Protein AF-A0A2D5KDG6-F1 (afdb_monomer_lite)

Foldseek 3Di:
DLLVVLVVLVVVVVVPDDDDDPPVVVVVVPDDPVNLVVCLPPLVLLVQLQVVLQVLCVVLVQHADDPSDSVCSLVRQLVRQLVVLVCCSVPPSNSNVVSCVSLVQPVVVLCCLSPPDDPDHSSSVVSVSSSVSSSVVSVVVVVVVVVVD

Secondary structure (DSSP, 8-state):
-HHHHHHHHHHHHGGG------SSTTGGGSS-THHHHTTTT-HHHHHHHHHHHHHHHHTTT------S-TTTHHHHHHHHHHHHHHHHHHH-HHHHHHHHHHHT--HHHHHHHHHS--SS-HHHHHHHHHHHHHHHHHHHHHHHHHHT-

Sequence (149 aa):
MFGLYLRYNYTKQQTHFKVSTFISFVVMNVLQKSEIEKYYQKVEIVQETAQQIIKDFALFDEKITFSGNAETAYQELFDQIYPIIKRLLNLDSSRFFAMLYAIDVDERKVKSLLFGEHEFSTEEEICKLIIERELIKVVYRKQWSQSGK

Radius of gyration: 16.18 Å; chains: 1; bounding box: 37×35×40 Å

pLDDT: mean 78.86, std 20.34, range [28.27, 98.31]

Structure (mmCIF, N/CA/C/O backbone):
data_AF-A0A2D5KDG6-F1
#
_entry.id   AF-A0A2D5KDG6-F1
#
loop_
_atom_site.group_PDB
_atom_site.id
_atom_site.type_symbol
_atom_site.label_atom_id
_atom_site.label_alt_id
_atom_site.label_comp_id
_atom_site.label_asym_id
_atom_site.label_entity_id
_atom_site.label_seq_id
_atom_site.pdbx_PDB_ins_code
_atom_site.Cartn_x
_atom_site.Cartn_y
_atom_site.Cartn_z
_atom_site.occupancy
_atom_site.B_iso_or_equiv
_atom_site.auth_seq_id
_atom_site.auth_comp_id
_atom_site.auth_asym_id
_atom_site.auth_atom_id
_atom_site.pdbx_PDB_model_num
ATOM 1 N N . MET A 1 1 ? 18.743 -2.184 -18.880 1.00 44.06 1 MET A N 1
ATOM 2 C CA . MET A 1 1 ? 17.631 -1.843 -19.803 1.00 44.06 1 MET A CA 1
ATOM 3 C C . MET A 1 1 ? 16.326 -1.558 -19.060 1.00 44.06 1 MET A C 1
ATOM 5 O O . MET A 1 1 ? 15.754 -0.504 -19.291 1.00 44.06 1 MET A O 1
ATOM 9 N N . PHE A 1 2 ? 15.897 -2.406 -18.117 1.00 50.09 2 PHE A N 1
ATOM 10 C CA . PHE A 1 2 ? 14.639 -2.226 -17.369 1.00 50.09 2 PHE A CA 1
ATOM 11 C C . PHE A 1 2 ? 14.588 -0.957 -16.487 1.00 50.09 2 PHE A C 1
ATOM 13 O O . PHE A 1 2 ? 13.649 -0.171 -16.573 1.00 50.09 2 PHE A O 1
ATOM 20 N N . GLY A 1 3 ? 15.655 -0.672 -15.729 1.00 56.09 3 GLY A N 1
ATOM 21 C CA . GLY A 1 3 ? 15.724 0.528 -14.877 1.00 56.09 3 GLY A CA 1
ATOM 22 C C . GLY A 1 3 ? 15.694 1.864 -15.638 1.00 56.09 3 GLY A C 1
ATOM 23 O O . GLY A 1 3 ? 15.156 2.848 -15.136 1.00 56.09 3 GLY A O 1
ATOM 24 N N . LEU A 1 4 ? 16.205 1.908 -16.876 1.00 57.16 4 LEU A N 1
ATOM 25 C CA . LEU A 1 4 ? 16.137 3.106 -17.728 1.00 57.16 4 LEU A CA 1
ATOM 26 C C . LEU A 1 4 ? 14.713 3.353 -18.245 1.00 57.16 4 LEU A C 1
ATOM 28 O O . LEU A 1 4 ? 14.286 4.501 -18.314 1.00 57.16 4 LEU A O 1
ATOM 32 N N . TYR A 1 5 ? 13.970 2.286 -18.550 1.00 60.06 5 TYR A N 1
ATOM 33 C CA . TYR A 1 5 ? 12.571 2.367 -18.972 1.00 60.06 5 TYR A CA 1
ATOM 34 C C . TYR A 1 5 ? 11.658 2.845 -17.834 1.00 60.06 5 TYR A C 1
ATOM 36 O O . TYR A 1 5 ? 10.841 3.744 -18.039 1.00 60.06 5 TYR A O 1
ATOM 44 N N . LEU A 1 6 ? 11.847 2.324 -16.616 1.00 60.41 6 LEU A N 1
ATOM 45 C CA . LEU A 1 6 ? 11.129 2.805 -15.430 1.00 60.41 6 LEU A CA 1
ATOM 46 C C . LEU A 1 6 ? 11.438 4.281 -15.150 1.00 60.41 6 LEU A C 1
ATOM 48 O O . LEU A 1 6 ? 10.522 5.075 -14.939 1.00 60.41 6 LEU A O 1
ATOM 52 N N . ARG A 1 7 ? 12.716 4.676 -15.233 1.00 59.88 7 ARG A N 1
ATOM 53 C CA . ARG A 1 7 ? 13.137 6.072 -15.048 1.00 59.88 7 ARG A CA 1
ATOM 54 C C . ARG A 1 7 ? 12.543 7.003 -16.108 1.00 59.88 7 ARG A C 1
ATOM 56 O O . ARG A 1 7 ? 12.088 8.085 -15.756 1.00 59.88 7 ARG A O 1
ATOM 63 N N . TYR A 1 8 ? 12.505 6.582 -17.373 1.00 62.47 8 TYR A N 1
ATOM 64 C CA . TYR A 1 8 ? 11.932 7.359 -18.476 1.00 62.47 8 TYR A CA 1
ATOM 65 C C . TYR A 1 8 ? 10.422 7.589 -18.302 1.00 62.47 8 TYR A C 1
ATOM 67 O O . TYR A 1 8 ? 9.956 8.730 -18.373 1.00 62.47 8 TYR A O 1
ATOM 75 N N . ASN A 1 9 ? 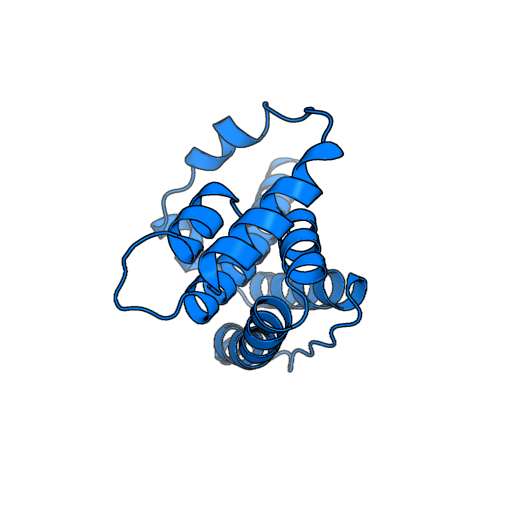9.658 6.534 -18.004 1.00 59.72 9 ASN A N 1
ATOM 76 C CA . ASN A 1 9 ? 8.213 6.649 -17.786 1.00 59.72 9 ASN A CA 1
ATOM 77 C C . ASN A 1 9 ? 7.882 7.490 -16.546 1.00 59.72 9 ASN A C 1
ATOM 79 O O . ASN A 1 9 ? 6.991 8.335 -16.610 1.00 59.72 9 ASN A O 1
ATOM 83 N N . TYR A 1 10 ? 8.654 7.337 -15.467 1.00 59.47 10 TYR A N 1
ATOM 84 C CA . TYR A 1 10 ? 8.543 8.173 -14.271 1.00 59.47 10 TYR A CA 1
ATOM 85 C C . TYR A 1 10 ? 8.759 9.665 -14.590 1.00 59.47 10 TYR A C 1
ATOM 87 O O . TYR A 1 10 ? 7.926 10.504 -14.251 1.00 59.47 10 TYR A O 1
ATOM 95 N N . THR A 1 11 ? 9.819 10.015 -15.331 1.00 59.97 11 THR A N 1
ATOM 96 C CA . THR A 1 11 ? 10.081 11.417 -15.714 1.00 59.97 11 THR A CA 1
ATOM 97 C C . THR A 1 11 ? 9.006 12.020 -16.620 1.00 59.97 11 THR A C 1
ATOM 99 O O . THR A 1 11 ? 8.732 13.214 -16.529 1.00 59.97 11 THR A O 1
ATOM 102 N N . LYS A 1 12 ? 8.361 11.210 -17.470 1.00 58.47 12 LYS A N 1
ATOM 103 C CA . LYS A 1 12 ? 7.304 11.670 -18.381 1.00 58.47 12 LYS A CA 1
ATOM 104 C C . LYS A 1 12 ? 6.012 12.032 -17.640 1.00 58.47 12 LYS A C 1
ATOM 106 O O . LYS A 1 12 ? 5.280 12.893 -18.110 1.00 58.47 12 LYS A O 1
ATOM 111 N N . GLN A 1 13 ? 5.734 11.414 -16.492 1.00 56.62 13 GLN A N 1
ATOM 112 C CA . GLN A 1 13 ? 4.558 11.753 -15.682 1.00 56.62 13 GLN A CA 1
ATOM 113 C C . GLN A 1 13 ? 4.707 13.073 -14.918 1.00 56.62 13 GLN A C 1
ATOM 115 O O . GLN A 1 13 ? 3.712 13.752 -14.672 1.00 56.62 13 GLN A O 1
ATOM 120 N N . GLN A 1 14 ? 5.936 13.490 -14.595 1.00 55.47 14 GLN A N 1
ATOM 121 C CA . GLN A 1 14 ? 6.171 14.738 -13.859 1.00 55.47 14 GLN A CA 1
ATOM 122 C C . GLN A 1 14 ? 5.867 16.012 -14.666 1.00 55.47 14 GLN A C 1
ATOM 124 O O . GLN A 1 14 ? 5.659 17.068 -14.069 1.00 55.47 14 GLN A O 1
ATOM 129 N N . THR A 1 15 ? 5.775 15.958 -16.001 1.00 49.28 15 THR A N 1
ATOM 130 C CA . THR A 1 15 ? 5.542 17.162 -16.826 1.00 49.28 15 THR A CA 1
ATOM 131 C C . THR A 1 15 ? 4.136 17.768 -16.687 1.00 49.28 15 THR A C 1
ATOM 133 O O . THR A 1 15 ? 3.883 18.830 -17.250 1.00 49.28 15 THR A O 1
ATOM 136 N N . HIS A 1 16 ? 3.243 17.171 -15.888 1.00 42.41 16 HIS A N 1
ATOM 137 C CA . HIS A 1 16 ? 1.887 17.672 -15.620 1.00 42.41 16 HIS A CA 1
ATOM 138 C C . HIS A 1 16 ? 1.600 18.032 -14.149 1.00 42.41 16 HIS A C 1
ATOM 140 O O . HIS A 1 16 ? 0.440 18.099 -13.742 1.00 42.41 16 HIS A O 1
ATOM 146 N N . PHE A 1 17 ? 2.623 18.316 -13.341 1.00 40.94 17 PHE A N 1
ATOM 147 C CA . PHE A 1 17 ? 2.449 18.531 -11.903 1.00 40.94 17 PHE A CA 1
ATOM 148 C C . PHE A 1 17 ? 2.559 20.011 -11.492 1.00 40.94 17 PHE A C 1
ATOM 150 O O . PHE A 1 17 ? 3.645 20.591 -11.467 1.00 40.94 17 PHE A O 1
ATOM 157 N N . LYS A 1 18 ? 1.430 20.646 -11.142 1.00 36.94 18 LYS A N 1
ATOM 158 C CA . LYS A 1 18 ? 1.422 21.941 -10.438 1.00 36.94 18 LYS A CA 1
ATOM 159 C C . LYS A 1 18 ? 1.482 21.700 -8.929 1.00 36.94 18 LYS A C 1
ATOM 161 O O . LYS A 1 18 ? 0.614 21.054 -8.356 1.00 36.94 18 LYS A O 1
ATOM 166 N N . VAL A 1 19 ? 2.520 22.253 -8.309 1.00 43.28 19 VAL A N 1
ATOM 167 C CA . VAL A 1 19 ? 2.818 22.187 -6.874 1.00 43.28 19 VAL A CA 1
ATOM 168 C C . VAL A 1 19 ? 1.747 22.930 -6.070 1.00 43.28 19 VAL A C 1
ATOM 170 O O . VAL A 1 19 ? 1.632 24.147 -6.193 1.00 43.28 19 VAL A O 1
ATOM 173 N N . SER A 1 20 ? 0.993 22.223 -5.223 1.00 37.94 20 SER A N 1
ATOM 174 C CA . SER A 1 20 ? 0.213 22.840 -4.140 1.00 37.94 20 SER A CA 1
ATOM 175 C C . SER A 1 20 ? -0.228 21.813 -3.091 1.00 37.94 20 SER A C 1
ATOM 177 O O . SER A 1 20 ? -1.354 21.333 -3.156 1.00 37.94 20 SER A O 1
ATOM 179 N N . THR A 1 21 ? 0.645 21.465 -2.132 1.00 38.34 21 THR A N 1
ATOM 180 C CA . THR A 1 21 ? 0.285 21.156 -0.718 1.00 38.34 21 THR A CA 1
ATOM 181 C C . THR A 1 21 ? 1.538 20.859 0.123 1.00 38.34 21 THR A C 1
ATOM 183 O O . THR A 1 21 ? 1.824 19.734 0.510 1.00 38.34 21 THR A O 1
ATOM 186 N N . PHE A 1 22 ? 2.319 21.894 0.443 1.00 40.41 22 PHE A N 1
ATOM 187 C CA . PHE A 1 22 ? 3.528 21.750 1.274 1.00 40.41 22 PHE A CA 1
ATOM 188 C C . PHE A 1 22 ? 3.227 21.687 2.791 1.00 40.41 22 PHE A C 1
ATOM 190 O O . PHE A 1 22 ? 4.097 21.348 3.586 1.00 40.41 22 PHE A O 1
ATOM 197 N N . ILE A 1 23 ? 1.990 21.985 3.217 1.00 28.27 23 ILE A N 1
ATOM 198 C CA . ILE A 1 23 ? 1.641 22.157 4.643 1.00 28.27 23 ILE A CA 1
ATOM 199 C C . ILE A 1 23 ? 1.291 20.830 5.351 1.00 28.27 23 ILE A C 1
ATOM 201 O O . ILE A 1 23 ? 1.460 20.726 6.562 1.00 28.27 23 ILE A O 1
ATOM 205 N N . SER A 1 24 ? 0.897 19.773 4.628 1.00 38.72 24 SER A N 1
ATOM 206 C CA . SER A 1 24 ? 0.565 18.475 5.251 1.00 38.72 24 SER A CA 1
ATOM 207 C C . SER A 1 24 ? 1.811 17.670 5.659 1.00 38.72 24 SER A C 1
ATOM 209 O O . SER A 1 24 ? 1.825 16.999 6.689 1.00 38.72 24 SER A O 1
ATOM 211 N N . PHE A 1 25 ? 2.907 17.821 4.912 1.00 40.84 25 PHE A N 1
ATOM 212 C CA . PHE A 1 25 ? 4.116 17.006 5.048 1.00 40.84 25 PHE A CA 1
ATOM 213 C C . PHE A 1 25 ? 4.872 17.202 6.379 1.00 40.84 25 PHE A C 1
ATOM 215 O O . PHE A 1 25 ? 5.465 16.261 6.902 1.00 40.84 25 PHE A O 1
ATOM 222 N N . VAL A 1 26 ? 4.824 18.398 6.977 1.00 34.78 26 VAL A N 1
ATOM 223 C CA . VAL A 1 26 ? 5.511 18.678 8.256 1.00 34.78 26 VAL A CA 1
ATOM 224 C C . VAL A 1 26 ? 4.800 18.010 9.442 1.00 34.78 26 VAL A C 1
ATOM 226 O O . VAL A 1 26 ? 5.450 17.603 10.401 1.00 34.78 26 VAL A O 1
ATOM 229 N N . VAL A 1 27 ? 3.481 17.807 9.353 1.00 36.22 27 VAL A N 1
ATOM 230 C CA . VAL A 1 27 ? 2.693 17.116 10.390 1.00 36.22 27 VAL A CA 1
ATOM 231 C C . VAL A 1 27 ? 2.897 15.589 10.334 1.00 36.22 27 VAL A C 1
ATOM 233 O O . VAL A 1 27 ? 2.774 14.913 11.354 1.00 36.22 27 VAL A O 1
ATOM 236 N N . MET A 1 28 ? 3.305 15.037 9.180 1.00 41.25 28 MET A N 1
ATOM 237 C CA . MET A 1 28 ? 3.489 13.590 8.950 1.00 41.25 28 MET A CA 1
ATOM 238 C C . MET A 1 28 ? 4.645 12.940 9.737 1.00 41.25 28 MET A C 1
ATOM 240 O O . MET A 1 28 ? 4.773 11.720 9.712 1.00 41.25 28 MET A O 1
ATOM 244 N N . ASN A 1 29 ? 5.482 13.706 10.445 1.00 43.44 29 ASN A N 1
ATOM 245 C CA . ASN A 1 29 ? 6.630 13.176 11.201 1.00 43.44 29 ASN A CA 1
ATOM 246 C C . ASN A 1 29 ? 6.353 12.928 12.702 1.00 43.44 29 ASN A C 1
ATOM 248 O O . ASN A 1 29 ? 7.270 12.573 13.438 1.00 43.44 29 ASN A O 1
ATOM 252 N N . VAL A 1 30 ? 5.116 13.128 13.181 1.00 42.75 30 VAL A N 1
ATOM 253 C CA . VAL A 1 30 ? 4.808 13.183 14.631 1.00 42.75 30 VAL A CA 1
ATOM 254 C C . VAL A 1 30 ? 4.223 11.885 15.221 1.00 42.75 30 VAL A C 1
ATOM 256 O O . VAL A 1 30 ? 3.900 11.850 16.401 1.00 42.75 30 VAL A O 1
ATOM 259 N N . LEU A 1 31 ? 4.150 10.768 14.488 1.00 44.53 31 LEU A N 1
ATOM 260 C CA . LEU A 1 31 ? 3.765 9.479 15.089 1.00 44.53 31 LEU A CA 1
ATOM 261 C C . LEU A 1 31 ? 4.872 8.438 14.910 1.00 44.53 31 LEU A C 1
ATOM 263 O O . LEU A 1 31 ? 5.129 7.953 13.810 1.00 44.53 31 LEU A O 1
ATOM 267 N N . GLN A 1 32 ? 5.548 8.112 16.015 1.00 50.84 32 GLN A N 1
ATOM 268 C CA . GLN A 1 32 ? 6.511 7.015 16.071 1.00 50.84 32 GLN A CA 1
ATOM 269 C C . GLN A 1 32 ? 5.826 5.690 15.705 1.00 50.84 32 GLN A C 1
ATOM 271 O O . GLN A 1 32 ? 4.696 5.433 16.108 1.00 50.84 32 GLN A O 1
ATOM 276 N N . LYS A 1 33 ? 6.542 4.826 14.979 1.00 48.47 33 LYS A N 1
ATOM 277 C CA . LYS A 1 33 ? 6.119 3.494 14.502 1.00 48.47 33 LYS A CA 1
ATOM 278 C C . LYS A 1 33 ? 5.398 2.633 15.566 1.00 48.47 33 LYS A C 1
ATOM 280 O O . LYS A 1 33 ? 4.465 1.910 15.232 1.00 48.47 33 LYS A O 1
ATOM 285 N N . SER A 1 34 ? 5.763 2.783 16.842 1.00 48.62 34 SER A N 1
ATOM 286 C CA . SER A 1 34 ? 5.153 2.108 18.001 1.00 48.62 34 SER A CA 1
ATOM 287 C C . SER A 1 34 ? 3.684 2.482 18.259 1.00 48.62 34 SER A C 1
ATOM 289 O O . SER A 1 34 ? 2.926 1.687 18.810 1.00 48.62 34 SER A O 1
ATOM 291 N N . GLU A 1 35 ? 3.245 3.671 17.841 1.00 57.47 35 GLU A N 1
ATOM 292 C CA . GLU A 1 35 ? 1.863 4.135 17.990 1.00 57.47 35 GLU A CA 1
ATOM 293 C C . GLU A 1 35 ? 0.919 3.507 16.955 1.00 57.47 35 GLU A C 1
ATOM 295 O O . GLU A 1 35 ? -0.286 3.495 17.179 1.00 57.47 35 GLU A O 1
ATOM 300 N N . ILE A 1 36 ? 1.416 2.994 15.825 1.00 57.47 36 ILE A N 1
ATOM 301 C CA . ILE A 1 36 ? 0.561 2.452 14.753 1.00 57.47 36 ILE A CA 1
ATOM 302 C C . ILE A 1 36 ? 0.234 0.973 15.005 1.00 57.47 36 ILE A C 1
ATOM 304 O O . ILE A 1 36 ? -0.886 0.532 14.740 1.00 57.47 36 ILE A O 1
ATOM 308 N N . GLU A 1 37 ? 1.164 0.222 15.601 1.00 58.81 37 GLU A N 1
ATOM 309 C CA . GLU A 1 37 ? 1.018 -1.213 15.893 1.00 58.81 37 GLU A CA 1
ATOM 310 C C . GLU A 1 37 ? -0.238 -1.531 16.728 1.00 58.81 37 GLU A C 1
ATOM 312 O O . GLU A 1 37 ? -0.942 -2.503 16.446 1.00 58.81 37 GLU A O 1
ATOM 317 N N . LYS A 1 38 ? -0.621 -0.646 17.664 1.00 63.25 38 LYS A N 1
ATOM 318 C CA . LYS A 1 38 ? -1.834 -0.787 18.502 1.00 63.25 38 LYS A CA 1
ATOM 319 C C . LYS A 1 38 ? -3.159 -0.729 17.727 1.00 63.25 38 LYS A C 1
ATOM 321 O O . LYS A 1 38 ? -4.214 -1.023 18.291 1.00 63.25 38 LYS A O 1
ATOM 326 N N . TYR A 1 39 ? -3.137 -0.304 16.465 1.00 61.31 39 TYR A N 1
ATOM 327 C CA . TYR A 1 39 ? -4.335 -0.152 15.638 1.00 61.31 39 TYR A CA 1
ATOM 328 C C . TYR A 1 39 ? -4.568 -1.322 14.679 1.00 61.31 39 TYR A C 1
ATOM 330 O O . TYR A 1 39 ? -5.715 -1.537 14.294 1.00 61.31 39 TYR A O 1
ATOM 338 N N . TYR A 1 40 ? -3.543 -2.131 14.382 1.00 56.81 40 TYR A N 1
ATOM 339 C CA . TYR A 1 40 ? -3.686 -3.335 13.549 1.00 56.81 40 TYR A CA 1
ATOM 340 C C . TYR A 1 40 ? -4.630 -4.383 14.159 1.00 56.81 40 TYR A C 1
ATOM 342 O O . TYR A 1 40 ? -5.185 -5.200 13.437 1.00 56.81 40 TYR A O 1
ATOM 350 N N . GLN A 1 41 ? -4.852 -4.344 15.475 1.00 61.03 41 GLN A N 1
ATOM 351 C CA . GLN A 1 41 ? -5.745 -5.273 16.179 1.00 61.03 41 GLN A CA 1
ATOM 352 C C . GLN A 1 41 ? -7.171 -4.731 16.364 1.00 61.03 41 GLN A C 1
ATOM 354 O O . GLN A 1 41 ? -8.043 -5.427 16.882 1.00 61.03 41 GLN A O 1
ATOM 359 N N . LYS A 1 42 ? -7.444 -3.483 15.957 1.00 76.69 42 LYS A N 1
ATOM 360 C CA . LYS A 1 42 ? -8.791 -2.911 16.062 1.00 76.69 42 LYS A CA 1
ATOM 361 C C . LYS A 1 42 ? -9.586 -3.262 14.814 1.00 76.69 42 LYS A C 1
ATOM 363 O O . LYS A 1 42 ? -9.388 -2.656 13.765 1.00 76.69 42 LYS A O 1
ATOM 368 N N . VAL A 1 43 ? -10.525 -4.195 14.965 1.00 79.56 43 VAL A N 1
ATOM 369 C CA . VAL A 1 43 ? -11.388 -4.715 13.888 1.00 79.56 43 VAL A CA 1
ATOM 370 C C . VAL A 1 43 ? -11.972 -3.604 13.009 1.00 79.56 43 VAL A C 1
ATOM 372 O O . VAL A 1 43 ? -11.902 -3.690 11.789 1.00 79.56 43 VAL A O 1
ATOM 375 N N . GLU A 1 44 ? -12.481 -2.530 13.614 1.00 85.56 44 GLU A N 1
ATOM 376 C CA . GLU A 1 44 ? -13.073 -1.396 12.890 1.00 85.56 44 GLU A CA 1
ATOM 377 C C . GLU A 1 44 ? -12.062 -0.674 11.979 1.00 85.56 44 GLU A C 1
ATOM 379 O O . GLU A 1 44 ? -12.386 -0.297 10.856 1.00 85.56 44 GLU A O 1
ATOM 384 N N . ILE A 1 45 ? -10.817 -0.509 12.435 1.00 86.75 45 ILE A N 1
ATOM 385 C CA . ILE A 1 45 ? -9.755 0.126 11.643 1.00 86.75 45 ILE A CA 1
ATOM 386 C C . ILE A 1 45 ? -9.360 -0.778 10.486 1.00 86.75 45 ILE A C 1
ATOM 388 O O . ILE A 1 45 ? -9.273 -0.312 9.358 1.00 86.75 45 ILE A O 1
ATOM 392 N N . VAL A 1 46 ? -9.189 -2.070 10.753 1.00 87.81 46 VAL A N 1
ATOM 393 C CA . VAL A 1 46 ? -8.855 -3.061 9.727 1.00 87.81 46 VAL A CA 1
ATOM 394 C C . VAL A 1 46 ? -9.927 -3.108 8.637 1.00 87.81 46 VAL A C 1
ATOM 396 O O . VAL A 1 46 ? -9.605 -3.069 7.450 1.00 87.81 46 VAL A O 1
ATOM 399 N N . GLN A 1 47 ? -11.203 -3.124 9.026 1.00 92.12 47 GLN A N 1
ATOM 400 C CA . GLN A 1 47 ? -12.328 -3.093 8.092 1.00 92.12 47 GLN A CA 1
ATOM 401 C C . GLN A 1 47 ? -12.334 -1.817 7.247 1.00 92.12 47 GLN A C 1
ATOM 403 O O . GLN A 1 47 ? -12.488 -1.890 6.028 1.00 92.12 47 GLN A O 1
ATOM 408 N N . GLU A 1 48 ? -12.135 -0.649 7.857 1.00 94.06 48 GLU A N 1
ATOM 409 C CA . GLU A 1 48 ? -12.068 0.614 7.119 1.00 94.06 48 GLU A CA 1
ATOM 410 C C . GLU A 1 48 ? -10.855 0.694 6.187 1.00 94.06 48 GLU A C 1
ATOM 412 O O . GLU A 1 48 ? -10.980 1.215 5.078 1.00 94.06 48 GLU A O 1
ATOM 417 N N . THR A 1 49 ? -9.706 0.151 6.594 1.00 94.44 49 THR A N 1
ATOM 418 C CA . THR A 1 49 ? -8.507 0.065 5.751 1.00 94.44 49 THR A CA 1
ATOM 419 C C . THR A 1 49 ? -8.759 -0.826 4.545 1.00 94.44 49 THR A C 1
ATOM 421 O O . THR A 1 49 ? -8.489 -0.408 3.420 1.00 94.44 49 THR A O 1
ATOM 424 N N . ALA A 1 50 ? -9.354 -2.003 4.744 1.00 95.94 50 ALA A N 1
ATOM 425 C CA . ALA A 1 50 ? -9.734 -2.881 3.645 1.00 95.94 50 ALA A CA 1
ATOM 426 C C . ALA A 1 50 ? -10.713 -2.191 2.680 1.00 95.94 50 ALA A C 1
ATOM 428 O O . ALA A 1 50 ? -10.518 -2.224 1.470 1.00 95.94 50 ALA A O 1
ATOM 429 N N . GLN A 1 51 ? -11.731 -1.498 3.199 1.00 96.94 51 GLN A N 1
ATOM 430 C CA . GLN A 1 51 ? -12.692 -0.754 2.375 1.00 96.94 51 GLN A CA 1
ATOM 431 C C . GLN A 1 51 ? -12.046 0.380 1.577 1.00 96.94 51 GLN A C 1
ATOM 433 O O . GLN A 1 51 ? -12.432 0.640 0.438 1.00 96.94 51 GLN A O 1
ATOM 438 N N . GLN A 1 52 ? -11.078 1.071 2.170 1.00 96.06 52 GLN A N 1
ATOM 439 C CA . GLN A 1 52 ? -10.341 2.132 1.501 1.00 96.06 52 GLN A CA 1
ATOM 440 C C . GLN A 1 52 ? -9.474 1.568 0.366 1.00 96.06 52 GLN A C 1
ATOM 442 O O . GLN A 1 52 ? -9.572 2.055 -0.756 1.00 96.06 52 GLN A O 1
ATOM 447 N N . ILE A 1 53 ? -8.742 0.479 0.621 1.00 97.62 53 ILE A N 1
ATOM 448 C CA . ILE A 1 53 ? -7.977 -0.254 -0.397 1.00 97.62 53 ILE A CA 1
ATOM 449 C C . ILE A 1 53 ? -8.888 -0.703 -1.546 1.00 97.62 53 ILE A C 1
ATOM 451 O O . ILE A 1 53 ? -8.575 -0.455 -2.705 1.00 97.62 53 ILE A O 1
ATOM 455 N N . ILE A 1 54 ? -10.039 -1.313 -1.245 1.00 98.12 54 ILE A N 1
ATOM 456 C CA . ILE A 1 54 ? -10.992 -1.771 -2.269 1.00 98.12 54 ILE A CA 1
ATOM 457 C C . ILE A 1 54 ? -11.423 -0.613 -3.175 1.00 98.12 54 ILE A C 1
ATOM 459 O O . ILE A 1 54 ? -11.450 -0.765 -4.395 1.00 98.12 54 ILE A O 1
ATOM 463 N N . LYS A 1 55 ? -11.745 0.550 -2.597 1.00 97.25 55 LYS A N 1
ATOM 464 C CA . LYS A 1 55 ? -12.154 1.736 -3.362 1.00 97.25 55 LYS A CA 1
ATOM 465 C C . LYS A 1 55 ? -11.024 2.272 -4.228 1.00 97.25 55 LYS A C 1
ATOM 467 O O . LYS A 1 55 ? -11.245 2.512 -5.410 1.00 97.25 55 LYS A O 1
ATOM 472 N N . ASP A 1 56 ? -9.839 2.440 -3.651 1.00 97.12 56 ASP A N 1
ATOM 473 C CA . ASP A 1 56 ? -8.712 3.050 -4.350 1.00 97.12 56 ASP A CA 1
ATOM 474 C C . ASP A 1 56 ? -8.227 2.152 -5.496 1.00 97.12 56 ASP A C 1
ATOM 476 O O . ASP A 1 56 ? -7.975 2.651 -6.586 1.00 97.12 56 ASP A O 1
ATOM 480 N N . PHE A 1 57 ? -8.210 0.826 -5.319 1.00 97.94 57 PHE A N 1
ATOM 481 C CA . PHE A 1 57 ? -7.878 -0.117 -6.396 1.00 97.94 57 PHE A CA 1
ATOM 482 C C . PHE A 1 57 ? -8.964 -0.193 -7.479 1.00 97.94 57 PHE A C 1
ATOM 484 O O . PHE A 1 57 ? -8.635 -0.267 -8.666 1.00 97.94 57 PHE A O 1
ATOM 491 N N . ALA A 1 58 ? -10.245 -0.081 -7.114 1.00 97.38 58 ALA A N 1
ATOM 492 C CA . ALA A 1 58 ? -11.339 -0.073 -8.084 1.00 97.38 58 ALA A CA 1
ATOM 493 C C . ALA A 1 58 ? -11.296 1.135 -9.041 1.00 97.38 58 ALA A C 1
ATOM 495 O O . ALA A 1 58 ? -11.729 1.008 -10.183 1.00 97.38 58 ALA A O 1
ATOM 496 N N . LEU A 1 59 ? -10.734 2.282 -8.625 1.00 95.94 59 LEU A N 1
ATOM 497 C CA . LEU A 1 59 ? -10.508 3.443 -9.511 1.00 95.94 59 LEU A CA 1
ATOM 498 C C . LEU A 1 59 ? -9.533 3.145 -10.655 1.00 95.94 59 LEU A C 1
ATOM 500 O O . LEU A 1 59 ? -9.519 3.846 -11.665 1.00 95.94 59 LEU A O 1
ATOM 504 N N . PHE A 1 60 ? -8.719 2.111 -10.483 1.00 96.25 60 PHE A N 1
ATOM 505 C CA . PHE A 1 60 ? -7.779 1.622 -11.470 1.00 96.25 60 PHE A CA 1
ATOM 506 C C . PHE A 1 60 ? -8.210 0.252 -11.967 1.00 96.25 60 PHE A C 1
ATOM 508 O O . PHE A 1 60 ? -7.327 -0.544 -12.219 1.00 96.25 60 PHE A O 1
ATOM 515 N N . ASP A 1 61 ? -9.505 -0.064 -12.060 1.00 96.56 61 ASP A N 1
ATOM 516 C CA . ASP A 1 61 ? -10.048 -1.345 -12.553 1.00 96.56 61 ASP A CA 1
ATOM 517 C C . ASP A 1 61 ? -9.421 -2.610 -11.920 1.00 96.56 61 ASP A C 1
ATOM 519 O O . ASP A 1 61 ? -9.411 -3.683 -12.527 1.00 96.56 61 ASP A O 1
ATOM 523 N N . GLU A 1 62 ? -8.870 -2.502 -10.708 1.00 97.69 62 GLU A N 1
ATOM 524 C CA . GLU A 1 62 ? -8.330 -3.632 -9.960 1.00 97.69 62 GLU A CA 1
ATOM 525 C C . GLU A 1 62 ? -9.334 -4.066 -8.897 1.00 97.69 62 GLU A C 1
ATOM 527 O O . GLU A 1 62 ? -9.794 -3.272 -8.074 1.00 97.69 62 GLU A O 1
ATOM 532 N N . LYS A 1 63 ? -9.683 -5.352 -8.897 1.00 97.12 63 LYS A N 1
ATOM 533 C CA . LYS A 1 63 ? -10.648 -5.890 -7.943 1.00 97.12 63 LYS A CA 1
ATOM 534 C C . LYS A 1 63 ? -9.927 -6.472 -6.735 1.00 97.12 63 LYS A C 1
ATOM 536 O O . LYS A 1 63 ? -9.190 -7.442 -6.868 1.00 97.12 63 LYS A O 1
ATOM 541 N N . ILE A 1 64 ? -10.233 -5.927 -5.563 1.00 97.62 64 ILE A N 1
ATOM 542 C CA . ILE A 1 64 ? -9.856 -6.487 -4.265 1.00 97.62 64 ILE A CA 1
ATOM 543 C C . ILE A 1 64 ? -11.129 -6.849 -3.506 1.00 97.62 64 ILE A C 1
ATOM 545 O O . ILE A 1 64 ? -12.155 -6.174 -3.614 1.00 97.62 64 ILE A O 1
ATOM 549 N N . THR A 1 65 ? -11.068 -7.934 -2.746 1.00 97.31 65 THR A N 1
ATOM 550 C CA . THR A 1 65 ? -12.123 -8.351 -1.823 1.00 97.31 65 THR A CA 1
ATOM 551 C C . THR A 1 65 ? -11.572 -8.498 -0.417 1.00 97.31 65 THR A C 1
ATOM 553 O O . THR A 1 65 ? -10.374 -8.696 -0.234 1.00 97.31 65 THR A O 1
ATOM 556 N N . PHE A 1 66 ? -12.456 -8.397 0.571 1.00 95.94 66 PHE A N 1
ATOM 557 C CA . PHE A 1 66 ? -12.108 -8.624 1.963 1.00 95.94 66 PHE A CA 1
ATOM 558 C C . PHE A 1 66 ? -13.146 -9.530 2.621 1.00 95.94 66 PHE A C 1
ATOM 560 O O . PHE A 1 66 ? -14.342 -9.239 2.577 1.00 95.94 66 PHE A O 1
ATOM 567 N N . SER A 1 67 ? -12.677 -10.614 3.234 1.00 94.31 67 SER A N 1
ATOM 568 C CA . SER A 1 67 ? -13.482 -11.641 3.900 1.00 94.31 67 SER A CA 1
ATOM 569 C C . SER A 1 67 ? -14.232 -11.132 5.132 1.00 94.31 67 SER A C 1
ATOM 571 O O . SER A 1 67 ? -15.198 -11.752 5.572 1.00 94.31 67 SER A O 1
ATOM 573 N N . GLY A 1 68 ? -13.787 -10.009 5.703 1.00 89.50 68 GLY A N 1
ATOM 574 C CA . GLY A 1 68 ? -14.259 -9.504 6.988 1.00 89.50 68 GLY A CA 1
ATOM 575 C C . GLY A 1 68 ? -13.487 -10.062 8.186 1.00 89.50 68 GLY A C 1
ATOM 576 O O . GLY A 1 68 ? -13.706 -9.588 9.302 1.00 89.50 68 GLY A O 1
ATOM 577 N N . ASN A 1 69 ? -12.567 -11.014 7.980 1.00 87.69 69 ASN A N 1
ATOM 578 C CA . ASN A 1 69 ? -11.719 -11.540 9.043 1.00 87.69 69 ASN A CA 1
ATOM 579 C C . ASN A 1 69 ? -10.544 -10.592 9.326 1.00 87.69 69 ASN A C 1
ATOM 581 O O . ASN A 1 69 ? -9.588 -10.508 8.557 1.00 87.69 69 ASN A O 1
ATOM 585 N N . ALA A 1 70 ? -10.605 -9.893 10.460 1.00 83.94 7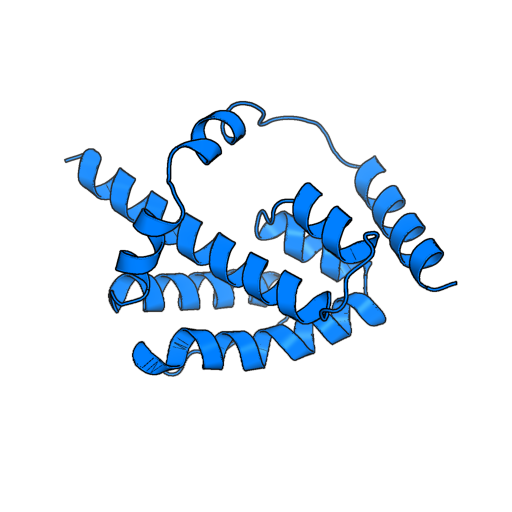0 ALA A N 1
ATOM 586 C CA . ALA A 1 70 ? -9.564 -8.952 10.858 1.00 83.94 70 ALA A CA 1
ATOM 587 C C . ALA A 1 70 ? -8.220 -9.627 11.191 1.00 83.94 70 ALA A C 1
ATOM 589 O O . ALA A 1 70 ? -7.179 -9.009 10.982 1.00 83.94 70 ALA A O 1
ATOM 590 N N . GLU A 1 71 ? -8.220 -10.878 11.664 1.00 81.38 71 GLU A N 1
ATOM 591 C CA . GLU A 1 71 ? -6.996 -11.587 12.073 1.00 81.38 71 GLU A CA 1
ATOM 592 C C . GLU A 1 71 ? -6.082 -11.895 10.883 1.00 81.38 71 GLU A C 1
ATOM 594 O O . GLU A 1 71 ? -4.860 -11.841 10.995 1.00 81.38 71 GLU A O 1
ATOM 599 N N . THR A 1 72 ? -6.676 -12.176 9.722 1.00 84.31 72 THR A N 1
ATOM 600 C CA . THR A 1 72 ? -5.956 -12.516 8.487 1.00 84.31 72 THR A CA 1
ATOM 601 C C . THR A 1 72 ? -5.918 -11.370 7.482 1.00 84.31 72 THR A C 1
ATOM 603 O O . THR A 1 72 ? -5.376 -11.538 6.392 1.00 84.31 72 THR A O 1
ATOM 606 N N . ALA A 1 73 ? -6.474 -10.205 7.825 1.00 87.50 73 ALA A N 1
ATOM 607 C CA . ALA A 1 73 ? -6.715 -9.121 6.878 1.00 87.50 73 ALA A CA 1
ATOM 608 C C . ALA A 1 73 ? -5.449 -8.635 6.176 1.00 87.50 73 ALA A C 1
ATOM 610 O O . ALA A 1 73 ? -5.462 -8.428 4.967 1.00 87.50 73 ALA A O 1
ATOM 611 N N . TYR A 1 74 ? -4.351 -8.472 6.918 1.00 88.56 74 TYR A N 1
ATOM 612 C CA . TYR A 1 74 ? -3.089 -8.035 6.328 1.00 88.56 74 TYR A CA 1
ATOM 613 C C . TYR A 1 74 ? -2.621 -9.007 5.240 1.00 88.56 74 TYR A C 1
ATOM 615 O O . TYR A 1 74 ? -2.350 -8.579 4.121 1.00 88.56 74 TYR A O 1
ATOM 623 N N . GLN A 1 75 ? -2.569 -10.305 5.556 1.00 90.19 75 GLN A N 1
ATOM 624 C CA . GLN A 1 75 ? -2.106 -11.323 4.616 1.00 90.19 75 GLN A CA 1
ATOM 625 C C . GLN A 1 75 ? -3.052 -11.434 3.416 1.00 90.19 75 GLN A C 1
ATOM 627 O O . GLN A 1 75 ? -2.600 -11.423 2.280 1.00 90.19 75 GLN A O 1
ATOM 632 N N . GLU A 1 76 ? -4.365 -11.446 3.657 1.00 93.44 76 GLU A N 1
ATOM 633 C CA . GLU A 1 76 ? -5.386 -11.521 2.607 1.00 93.44 76 GLU A CA 1
ATOM 634 C C . GLU A 1 76 ? -5.300 -10.350 1.615 1.00 93.44 76 GLU A C 1
ATOM 636 O O . GLU A 1 76 ? -5.413 -10.541 0.401 1.00 93.44 76 GLU A O 1
ATOM 641 N N . LEU A 1 77 ? -5.116 -9.127 2.121 1.00 95.31 77 LEU A N 1
ATOM 642 C CA . LEU A 1 77 ? -4.964 -7.937 1.286 1.00 95.31 77 LEU A CA 1
ATOM 643 C C . LEU A 1 77 ? -3.622 -7.958 0.551 1.00 95.31 77 LEU A C 1
ATOM 645 O O . LEU A 1 77 ? -3.574 -7.662 -0.641 1.00 95.31 77 LEU A O 1
ATOM 649 N N . PHE A 1 78 ? -2.543 -8.342 1.235 1.00 96.50 78 PHE A N 1
ATOM 650 C CA . PHE A 1 78 ? -1.215 -8.447 0.638 1.00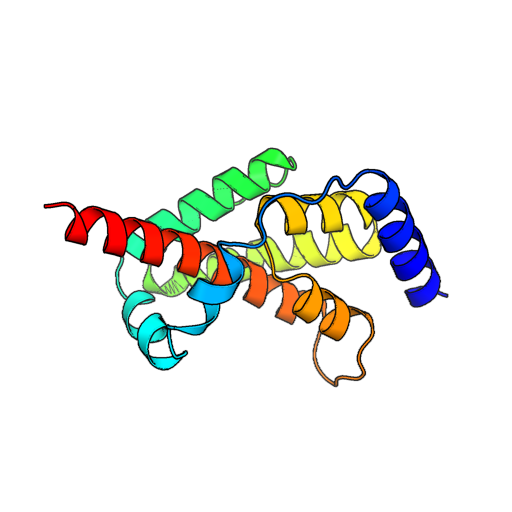 96.50 78 PHE A CA 1
ATOM 651 C C . PHE A 1 78 ? -1.189 -9.447 -0.525 1.00 96.50 78 PHE A C 1
ATOM 653 O O . PHE A 1 78 ? -0.713 -9.104 -1.607 1.00 96.50 78 PHE A O 1
ATOM 660 N N . ASP A 1 79 ? -1.766 -10.636 -0.341 1.00 97.25 79 ASP A N 1
ATOM 661 C CA . ASP A 1 79 ? -1.804 -11.700 -1.351 1.00 97.25 79 ASP A CA 1
ATOM 662 C C . ASP A 1 79 ? -2.559 -11.283 -2.622 1.00 97.25 79 ASP A C 1
ATOM 664 O O . ASP A 1 79 ? -2.253 -11.760 -3.715 1.00 97.25 79 ASP A O 1
ATOM 668 N N . GLN A 1 80 ? -3.518 -10.360 -2.500 1.00 98.31 80 GLN A N 1
ATOM 669 C CA . GLN A 1 80 ? -4.233 -9.779 -3.638 1.00 98.31 80 GLN A CA 1
ATOM 670 C C . GLN A 1 80 ? -3.469 -8.608 -4.274 1.00 98.31 80 GLN A C 1
ATOM 672 O O . GLN A 1 80 ? -3.399 -8.514 -5.499 1.00 98.31 80 GLN A O 1
ATOM 677 N N . ILE A 1 81 ? -2.871 -7.722 -3.470 1.00 98.25 81 ILE A N 1
ATOM 678 C CA . ILE A 1 81 ? -2.164 -6.523 -3.952 1.00 98.25 81 ILE A CA 1
ATOM 679 C C . ILE A 1 81 ? -0.847 -6.890 -4.644 1.00 98.25 81 ILE A C 1
ATOM 681 O O . ILE A 1 81 ? -0.527 -6.332 -5.695 1.00 98.25 81 ILE A O 1
ATOM 685 N N . TYR A 1 82 ? -0.091 -7.844 -4.104 1.00 98.00 82 TYR A N 1
ATOM 686 C CA . TYR A 1 82 ? 1.213 -8.238 -4.635 1.00 98.00 82 TYR A CA 1
ATOM 687 C C . TYR A 1 82 ? 1.216 -8.592 -6.132 1.00 98.00 82 TYR A C 1
ATOM 689 O O . TYR A 1 82 ? 1.975 -7.971 -6.887 1.00 98.00 82 TYR A O 1
ATOM 697 N N . PRO A 1 83 ? 0.375 -9.524 -6.625 1.00 97.44 83 PRO A N 1
ATOM 698 C CA . PRO A 1 83 ? 0.346 -9.846 -8.049 1.00 97.44 83 PRO A CA 1
ATOM 699 C C . PRO A 1 83 ? -0.090 -8.658 -8.922 1.00 97.44 83 PRO A C 1
ATOM 701 O O . PRO A 1 83 ? 0.376 -8.543 -10.058 1.00 97.44 83 PRO A O 1
ATOM 704 N N . ILE A 1 84 ? -0.925 -7.748 -8.406 1.00 98.06 84 ILE A N 1
ATOM 705 C CA . ILE A 1 84 ? -1.329 -6.519 -9.106 1.00 98.06 84 ILE A CA 1
ATOM 706 C C . ILE A 1 84 ? -0.127 -5.588 -9.267 1.00 98.06 84 ILE A C 1
ATOM 708 O O . ILE A 1 84 ? 0.194 -5.191 -10.386 1.00 98.06 84 ILE A O 1
ATOM 712 N N . ILE A 1 85 ? 0.575 -5.282 -8.174 1.00 97.38 85 ILE A N 1
ATOM 713 C CA . ILE A 1 85 ? 1.745 -4.397 -8.188 1.00 97.38 85 ILE A CA 1
ATOM 714 C C . ILE A 1 85 ? 2.848 -4.970 -9.066 1.00 97.38 85 ILE A C 1
ATOM 716 O O . ILE A 1 85 ? 3.384 -4.258 -9.914 1.00 97.38 85 ILE A O 1
ATOM 720 N N . LYS A 1 86 ? 3.125 -6.269 -8.947 1.00 96.25 86 LYS A N 1
ATOM 721 C CA . LYS A 1 86 ? 4.084 -6.954 -9.811 1.00 96.25 86 LYS A CA 1
ATOM 722 C C . LYS A 1 86 ? 3.702 -6.845 -11.285 1.00 96.25 86 LYS A C 1
ATOM 724 O O . LYS A 1 86 ? 4.564 -6.582 -12.122 1.00 96.25 86 LYS A O 1
ATOM 729 N N . ARG A 1 87 ? 2.423 -7.021 -11.630 1.00 96.50 87 ARG A N 1
ATOM 730 C CA . ARG A 1 87 ? 1.944 -6.879 -13.012 1.00 96.50 87 ARG A CA 1
ATOM 731 C C . ARG A 1 87 ? 2.070 -5.441 -13.511 1.00 96.50 87 ARG A C 1
ATOM 733 O O . ARG A 1 87 ? 2.603 -5.239 -14.597 1.00 96.50 87 ARG A O 1
ATOM 740 N N . LEU A 1 88 ? 1.600 -4.458 -12.744 1.00 95.62 88 LEU A N 1
ATOM 741 C CA . LEU A 1 88 ? 1.624 -3.050 -13.143 1.00 95.62 88 LEU A CA 1
ATOM 742 C C . LEU A 1 88 ? 3.058 -2.539 -13.274 1.00 95.62 88 LEU A C 1
ATOM 744 O O . LEU A 1 88 ? 3.397 -1.947 -14.289 1.00 95.62 88 LEU A O 1
ATOM 748 N N . LEU A 1 89 ? 3.940 -2.846 -12.323 1.00 93.00 89 LEU A N 1
ATOM 749 C CA . LEU A 1 89 ? 5.340 -2.437 -12.405 1.00 93.00 89 LEU A CA 1
ATOM 750 C C . LEU A 1 89 ? 6.022 -2.967 -13.677 1.00 93.00 89 LEU A C 1
ATOM 752 O O . LEU A 1 89 ? 6.801 -2.247 -14.302 1.00 93.00 89 LEU A O 1
ATOM 756 N N . ASN A 1 90 ? 5.702 -4.203 -14.075 1.00 92.06 90 ASN A N 1
ATOM 757 C CA . ASN A 1 90 ? 6.350 -4.857 -15.207 1.00 92.06 90 ASN A CA 1
ATOM 758 C C . ASN A 1 90 ? 5.720 -4.555 -16.572 1.00 92.06 90 ASN A C 1
ATOM 760 O O . ASN A 1 90 ? 6.437 -4.499 -17.571 1.00 92.06 90 ASN A O 1
ATOM 764 N N . LEU A 1 91 ? 4.397 -4.396 -16.632 1.00 94.00 91 LEU A N 1
ATOM 765 C CA . LEU A 1 91 ? 3.646 -4.320 -17.891 1.00 94.00 91 LEU A CA 1
ATOM 766 C C . LEU A 1 91 ? 2.986 -2.957 -18.128 1.00 94.00 91 LEU A C 1
ATOM 768 O O . LEU A 1 91 ? 2.737 -2.603 -19.276 1.00 94.00 91 LEU A O 1
ATOM 772 N N . ASP A 1 92 ? 2.710 -2.190 -17.072 1.00 94.31 92 ASP A N 1
ATOM 773 C CA . ASP A 1 92 ? 2.014 -0.902 -17.147 1.00 94.31 92 ASP A CA 1
ATOM 774 C C . ASP A 1 92 ? 2.511 0.059 -16.056 1.00 94.31 92 ASP A C 1
ATOM 776 O O . ASP A 1 92 ? 1.797 0.448 -15.122 1.00 94.31 92 ASP A O 1
ATOM 780 N N . SER A 1 93 ? 3.785 0.447 -16.173 1.00 91.50 93 SER A N 1
ATOM 781 C CA . SER A 1 93 ? 4.418 1.363 -15.221 1.00 91.50 93 SER A CA 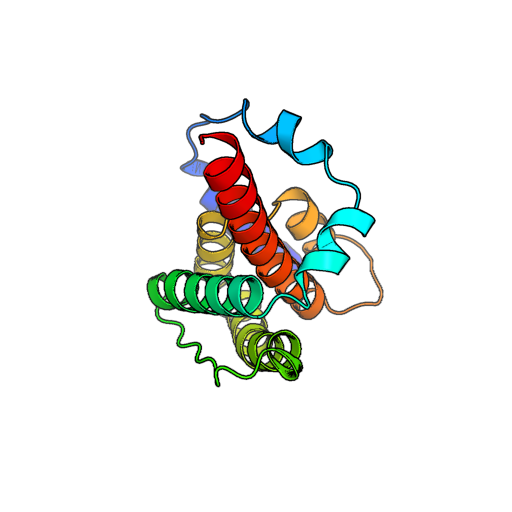1
ATOM 782 C C . SER A 1 93 ? 3.687 2.707 -15.151 1.00 91.50 93 SER A C 1
ATOM 784 O O . SER A 1 93 ? 3.794 3.424 -14.160 1.00 91.50 93 SER A O 1
ATOM 786 N N . SER A 1 94 ? 2.945 3.064 -16.206 1.00 93.44 94 SER A N 1
ATOM 787 C CA . SER A 1 94 ? 2.192 4.308 -16.236 1.00 93.44 94 SER A CA 1
ATOM 788 C C . SER A 1 94 ? 1.050 4.297 -15.226 1.00 93.44 94 SER A C 1
ATOM 790 O O . SER A 1 94 ? 0.987 5.171 -14.359 1.00 93.44 94 SER A O 1
ATOM 792 N N . ARG A 1 95 ? 0.201 3.266 -15.292 1.00 95.00 95 ARG A N 1
ATOM 793 C CA . ARG A 1 95 ? -0.892 3.041 -14.339 1.00 95.00 95 ARG A CA 1
ATOM 794 C C . ARG A 1 95 ? -0.384 2.759 -12.930 1.00 95.00 95 ARG A C 1
ATOM 796 O O . ARG A 1 95 ? -0.992 3.231 -11.976 1.00 95.00 95 ARG A O 1
ATOM 803 N N . PHE A 1 96 ? 0.753 2.071 -12.799 1.00 96.25 96 PHE A N 1
ATOM 804 C CA . PHE A 1 96 ? 1.424 1.867 -11.513 1.00 96.25 96 PHE A CA 1
ATOM 805 C C . PHE A 1 96 ? 1.687 3.191 -10.775 1.00 96.25 96 PHE A C 1
ATOM 807 O O . PHE A 1 96 ? 1.228 3.375 -9.651 1.00 96.25 96 PHE A O 1
ATOM 814 N N . PHE A 1 97 ? 2.388 4.139 -11.405 1.00 93.94 97 PHE A N 1
ATOM 815 C CA . PHE A 1 97 ? 2.698 5.418 -10.756 1.00 93.94 97 PHE A CA 1
ATOM 816 C C . PHE A 1 97 ? 1.448 6.277 -10.519 1.00 93.94 97 PHE A C 1
ATOM 818 O O . PHE A 1 97 ? 1.343 6.911 -9.470 1.00 93.94 97 PHE A O 1
ATOM 825 N N . ALA A 1 98 ? 0.475 6.251 -11.437 1.00 94.12 98 ALA A N 1
ATOM 826 C CA . ALA A 1 98 ? -0.797 6.944 -11.243 1.00 94.12 98 ALA A CA 1
ATOM 827 C C . ALA A 1 98 ? -1.564 6.415 -10.014 1.00 94.12 98 ALA A C 1
ATOM 829 O O . ALA A 1 98 ? -2.121 7.207 -9.252 1.00 94.12 98 ALA A O 1
ATOM 830 N N . MET A 1 99 ? -1.538 5.097 -9.784 1.00 96.69 99 MET A N 1
ATOM 831 C CA . MET A 1 99 ? -2.124 4.457 -8.603 1.00 96.69 99 MET A CA 1
ATOM 832 C C . MET A 1 99 ? -1.430 4.890 -7.315 1.00 96.69 99 MET A C 1
ATOM 834 O O . MET A 1 99 ? -2.097 5.329 -6.380 1.00 96.69 99 MET A O 1
ATOM 838 N N . LEU A 1 100 ? -0.096 4.825 -7.269 1.00 95.44 100 LEU A N 1
ATOM 839 C CA . LEU A 1 100 ? 0.661 5.257 -6.091 1.00 95.44 100 LEU A CA 1
ATOM 840 C C . LEU A 1 100 ? 0.395 6.721 -5.734 1.00 95.44 100 LEU A C 1
ATOM 842 O O . LEU A 1 100 ? 0.297 7.056 -4.554 1.00 95.44 100 LEU A O 1
ATOM 846 N N . TYR A 1 101 ? 0.253 7.574 -6.749 1.00 91.94 101 TYR A N 1
ATOM 847 C CA . TYR A 1 101 ? -0.081 8.977 -6.554 1.00 91.94 101 TYR A CA 1
ATOM 848 C C . TYR A 1 101 ? -1.486 9.166 -5.965 1.00 91.94 101 TYR A C 1
ATOM 850 O O . TYR A 1 101 ? -1.645 9.917 -5.008 1.00 91.94 101 TYR A O 1
ATOM 858 N N . ALA A 1 102 ? -2.497 8.459 -6.479 1.00 92.31 102 ALA A N 1
ATOM 859 C CA . ALA A 1 102 ? -3.865 8.545 -5.959 1.00 92.31 102 ALA A CA 1
ATOM 860 C C . ALA A 1 102 ? -3.993 8.047 -4.505 1.00 92.31 102 ALA A C 1
ATOM 862 O O . ALA A 1 102 ? -4.760 8.606 -3.721 1.00 92.31 102 ALA A O 1
ATOM 863 N N . ILE A 1 103 ? -3.214 7.026 -4.140 1.00 93.62 103 ILE A N 1
ATOM 864 C CA . ILE A 1 103 ? -3.129 6.452 -2.784 1.00 93.62 103 ILE A CA 1
ATOM 865 C C . ILE A 1 103 ? -2.313 7.353 -1.831 1.00 93.62 103 ILE A C 1
ATOM 867 O O . ILE A 1 103 ? -2.433 7.251 -0.608 1.00 93.62 103 ILE A O 1
ATOM 871 N N . ASP A 1 104 ? -1.532 8.291 -2.379 1.00 93.69 104 ASP A N 1
ATOM 872 C CA . ASP A 1 104 ? -0.593 9.165 -1.667 1.00 93.69 104 ASP A CA 1
ATOM 873 C C . ASP A 1 104 ? 0.564 8.395 -0.996 1.00 93.69 104 ASP A C 1
ATOM 875 O O . ASP A 1 104 ? 0.905 8.615 0.166 1.00 93.69 104 ASP A O 1
ATOM 879 N N . VAL A 1 105 ? 1.166 7.440 -1.712 1.00 92.19 105 VAL A N 1
ATOM 880 C CA . VAL A 1 105 ? 2.355 6.706 -1.237 1.00 92.19 105 VAL A CA 1
ATOM 881 C C . VAL A 1 105 ? 3.602 7.600 -1.318 1.00 92.19 105 VAL A C 1
ATOM 883 O O . VAL A 1 105 ? 3.808 8.275 -2.323 1.00 92.19 105 VAL A O 1
ATOM 886 N N . ASP A 1 106 ? 4.472 7.583 -0.291 1.00 88.56 106 ASP A N 1
ATOM 887 C CA . ASP A 1 106 ? 5.687 8.424 -0.254 1.00 88.56 106 ASP A CA 1
ATOM 888 C C . ASP A 1 106 ? 6.624 8.105 -1.431 1.00 88.56 106 ASP A C 1
ATOM 890 O O . ASP A 1 106 ? 7.346 7.101 -1.449 1.00 88.56 106 ASP A O 1
ATOM 894 N N . GLU A 1 107 ? 6.640 9.017 -2.398 1.00 84.81 107 GLU A N 1
ATOM 895 C CA . GLU A 1 107 ? 7.413 8.932 -3.633 1.00 84.81 107 GLU A CA 1
ATOM 896 C C . GLU A 1 107 ? 8.914 8.742 -3.381 1.00 84.81 107 GLU A C 1
ATOM 898 O O . GLU A 1 107 ? 9.592 8.053 -4.145 1.00 84.81 107 GLU A O 1
ATOM 903 N N . ARG A 1 108 ? 9.459 9.299 -2.292 1.00 88.88 108 ARG A N 1
ATOM 904 C CA . ARG A 1 108 ? 10.887 9.157 -1.970 1.00 88.88 108 ARG A CA 1
ATOM 905 C C . ARG A 1 108 ? 11.205 7.727 -1.560 1.00 88.88 108 ARG A C 1
ATOM 907 O O . ARG A 1 108 ? 12.222 7.195 -2.007 1.00 88.88 108 ARG A O 1
ATOM 914 N N . LYS A 1 109 ? 10.325 7.093 -0.773 1.00 89.31 109 LYS A N 1
ATOM 915 C CA . LYS A 1 109 ? 10.454 5.674 -0.411 1.00 89.31 109 LYS A CA 1
ATOM 916 C C . LYS A 1 109 ? 10.331 4.797 -1.655 1.00 89.31 109 LYS A C 1
ATOM 918 O O . LYS A 1 109 ? 11.203 3.968 -1.902 1.00 89.31 109 LYS A O 1
ATOM 923 N N . VAL A 1 110 ? 9.329 5.047 -2.499 1.00 90.69 110 VAL A N 1
ATOM 924 C CA . VAL A 1 110 ? 9.147 4.321 -3.770 1.00 90.69 110 VAL A CA 1
ATOM 925 C C . VAL A 1 110 ? 10.390 4.444 -4.652 1.00 90.69 110 VAL A C 1
ATOM 927 O O . VAL A 1 110 ? 10.903 3.447 -5.148 1.00 90.69 110 VAL A O 1
ATOM 930 N N . LYS A 1 111 ? 10.950 5.649 -4.792 1.00 88.56 111 LYS A N 1
ATOM 931 C CA . LYS A 1 111 ? 12.175 5.882 -5.561 1.00 88.56 111 LYS A CA 1
ATOM 932 C C . LYS A 1 111 ? 13.371 5.120 -4.988 1.00 88.56 111 LYS A C 1
ATOM 934 O O . LYS A 1 111 ? 14.124 4.528 -5.759 1.00 88.56 111 LYS A O 1
ATOM 939 N N . SER A 1 112 ? 13.545 5.104 -3.664 1.00 89.62 112 SER A N 1
ATOM 940 C CA . SER A 1 112 ? 14.606 4.299 -3.043 1.00 89.62 112 SER A CA 1
ATOM 941 C C . SER A 1 112 ? 14.418 2.801 -3.281 1.00 89.62 112 SER A C 1
ATOM 943 O O . SER A 1 112 ? 15.399 2.109 -3.510 1.00 89.62 112 SER A O 1
ATOM 945 N N . LEU A 1 113 ? 13.177 2.310 -3.317 1.00 90.62 113 LEU A N 1
ATOM 946 C CA . LEU A 1 113 ? 12.882 0.905 -3.602 1.00 90.62 113 LEU A CA 1
ATOM 947 C C . LEU A 1 113 ? 13.057 0.546 -5.084 1.00 90.62 113 LEU A C 1
ATOM 949 O O . LEU A 1 113 ? 13.383 -0.592 -5.397 1.00 90.62 113 LEU A O 1
ATOM 953 N N . LEU A 1 114 ? 12.846 1.482 -6.008 1.00 88.69 114 LEU A N 1
ATOM 954 C CA . LEU A 1 114 ? 12.983 1.222 -7.447 1.00 88.69 114 LEU A CA 1
ATOM 955 C C . LEU A 1 114 ? 14.425 1.326 -7.953 1.00 88.69 114 LEU A C 1
ATOM 957 O O . LEU A 1 114 ? 14.775 0.675 -8.935 1.00 88.69 114 LEU A O 1
ATOM 961 N N . PHE A 1 115 ? 15.236 2.190 -7.340 1.00 87.25 115 PHE A N 1
ATOM 962 C CA . PHE A 1 115 ? 16.566 2.538 -7.855 1.00 87.25 115 PHE A CA 1
ATOM 963 C C . PHE A 1 115 ? 17.698 2.361 -6.839 1.00 87.25 115 PHE A C 1
ATOM 965 O O . PHE A 1 115 ? 18.850 2.614 -7.185 1.00 87.25 115 PHE A O 1
ATOM 972 N N . GLY A 1 116 ? 17.380 1.999 -5.597 1.00 83.44 116 GLY A N 1
ATOM 973 C CA . GLY A 1 116 ? 18.370 1.645 -4.587 1.00 83.44 116 GLY A CA 1
ATOM 974 C C . GLY A 1 116 ? 18.864 0.212 -4.752 1.00 83.44 116 GLY A C 1
ATOM 975 O O . GLY A 1 116 ? 18.235 -0.604 -5.425 1.00 83.44 116 GLY A O 1
ATOM 976 N N . GLU A 1 117 ? 19.997 -0.076 -4.121 1.00 81.56 117 GLU A N 1
ATOM 977 C CA . GLU A 1 117 ? 20.509 -1.435 -3.973 1.00 81.56 117 GLU A CA 1
ATOM 978 C C . GLU A 1 117 ? 19.965 -2.034 -2.677 1.00 81.56 117 GLU A C 1
ATOM 980 O O . GLU A 1 117 ? 20.100 -1.450 -1.598 1.00 81.56 117 GLU A O 1
ATOM 985 N N . HIS A 1 118 ? 19.324 -3.190 -2.790 1.00 80.38 118 HIS A N 1
ATOM 986 C CA . HIS A 1 118 ? 18.750 -3.932 -1.676 1.00 80.38 118 HIS A CA 1
ATOM 987 C C . HIS A 1 118 ? 18.643 -5.420 -2.026 1.00 80.38 118 HIS A C 1
ATOM 989 O O . HIS A 1 118 ? 18.690 -5.814 -3.189 1.00 80.38 118 HIS A O 1
ATOM 995 N N . GLU A 1 119 ? 18.536 -6.255 -0.994 1.00 81.75 119 GLU A N 1
ATOM 996 C CA . GLU A 1 119 ? 18.438 -7.717 -1.133 1.00 81.75 119 GLU A CA 1
ATOM 997 C C . GLU A 1 119 ? 16.983 -8.223 -1.138 1.00 81.75 119 GLU A C 1
ATOM 999 O O . GLU A 1 119 ? 16.737 -9.418 -1.283 1.00 81.75 119 GLU A O 1
ATOM 1004 N N . PHE A 1 120 ? 16.007 -7.328 -0.965 1.00 80.62 120 PHE A N 1
ATOM 1005 C CA . PHE A 1 120 ? 14.584 -7.654 -0.836 1.00 80.62 120 PHE A CA 1
ATOM 1006 C C . PHE A 1 120 ? 13.788 -7.339 -2.113 1.00 80.62 120 PHE A C 1
ATOM 1008 O O . PHE A 1 120 ? 14.232 -6.584 -2.976 1.00 80.62 120 PHE A O 1
ATOM 1015 N N . SER A 1 121 ? 12.579 -7.903 -2.242 1.00 87.38 121 SER A N 1
ATOM 1016 C CA . SER A 1 121 ? 11.708 -7.634 -3.395 1.00 87.38 121 SER A CA 1
ATOM 1017 C C . SER A 1 121 ? 11.113 -6.227 -3.323 1.00 87.38 121 SER A C 1
ATOM 1019 O O . SER A 1 121 ? 10.366 -5.886 -2.404 1.00 87.38 121 SER A O 1
ATOM 1021 N N . THR A 1 122 ? 11.400 -5.420 -4.346 1.00 90.19 122 THR A N 1
ATOM 1022 C CA . THR A 1 122 ? 10.823 -4.085 -4.535 1.00 90.19 122 THR A CA 1
ATOM 1023 C C . THR A 1 122 ? 9.294 -4.113 -4.511 1.00 90.19 122 THR A C 1
ATOM 1025 O O . THR A 1 122 ? 8.674 -3.264 -3.875 1.00 90.19 122 THR A O 1
ATOM 1028 N N . GLU A 1 123 ? 8.675 -5.087 -5.179 1.00 92.88 123 GLU A N 1
ATOM 1029 C CA . GLU A 1 123 ? 7.222 -5.233 -5.244 1.00 92.88 123 GLU A CA 1
ATOM 1030 C C . GLU A 1 123 ? 6.618 -5.513 -3.869 1.00 92.88 123 GLU A C 1
ATOM 1032 O O . GLU A 1 123 ? 5.624 -4.883 -3.511 1.00 92.88 123 GLU A O 1
ATOM 1037 N N . GLU A 1 124 ? 7.225 -6.410 -3.085 1.00 92.81 124 GLU A N 1
ATOM 1038 C CA . GLU A 1 124 ? 6.767 -6.717 -1.725 1.00 92.81 124 GLU A CA 1
ATOM 1039 C C . GLU A 1 124 ? 6.794 -5.471 -0.837 1.00 92.81 124 GLU A C 1
ATOM 1041 O O . GLU A 1 124 ? 5.811 -5.173 -0.156 1.00 92.81 124 GLU A O 1
ATOM 1046 N N . GLU A 1 125 ? 7.885 -4.705 -0.875 1.00 93.31 125 GLU A N 1
ATOM 1047 C CA . GLU A 1 125 ? 8.012 -3.483 -0.078 1.00 93.31 125 GLU A CA 1
ATOM 1048 C C . GLU A 1 125 ? 7.035 -2.389 -0.521 1.00 93.31 125 GLU A C 1
ATOM 1050 O O . GLU A 1 125 ? 6.447 -1.705 0.316 1.00 93.31 125 GLU A O 1
ATOM 1055 N N . ILE A 1 126 ? 6.774 -2.252 -1.822 1.00 95.19 126 ILE A N 1
ATOM 1056 C CA . ILE A 1 126 ? 5.742 -1.327 -2.310 1.00 95.19 126 ILE A CA 1
ATOM 1057 C C . ILE A 1 126 ? 4.351 -1.742 -1.808 1.00 95.19 126 ILE A C 1
ATOM 1059 O O . ILE A 1 126 ? 3.573 -0.880 -1.399 1.00 95.19 126 ILE A O 1
ATOM 1063 N N . CYS A 1 127 ? 4.037 -3.041 -1.780 1.00 95.94 127 CYS A N 1
ATOM 1064 C CA . CYS A 1 127 ? 2.761 -3.527 -1.244 1.00 95.94 127 CYS A CA 1
ATOM 1065 C C . CYS A 1 127 ? 2.602 -3.177 0.237 1.00 95.94 127 CYS A C 1
ATOM 1067 O O . CYS A 1 127 ? 1.550 -2.678 0.643 1.00 95.94 127 CYS A O 1
ATOM 1069 N N . LYS A 1 128 ? 3.665 -3.367 1.030 1.00 93.25 128 LYS A N 1
ATOM 1070 C CA . LYS A 1 128 ? 3.699 -2.961 2.442 1.00 93.25 128 LYS A CA 1
ATOM 1071 C C . LYS A 1 128 ? 3.438 -1.464 2.592 1.00 93.25 128 LYS A C 1
ATOM 1073 O O . LYS A 1 128 ? 2.593 -1.082 3.397 1.00 93.25 128 LYS A O 1
ATOM 1078 N N . LEU A 1 129 ? 4.095 -0.629 1.781 1.00 94.19 129 LEU A N 1
ATOM 1079 C CA . LEU A 1 129 ? 3.908 0.825 1.810 1.00 94.19 129 LEU A CA 1
ATOM 1080 C C . LEU A 1 129 ? 2.473 1.251 1.484 1.00 94.19 129 LEU A C 1
ATOM 1082 O O . LEU A 1 129 ? 1.965 2.173 2.117 1.00 94.19 129 LEU A O 1
ATOM 1086 N N . ILE A 1 130 ? 1.820 0.601 0.519 1.00 96.44 130 ILE A N 1
ATOM 1087 C CA . ILE A 1 130 ? 0.422 0.887 0.165 1.00 96.44 130 ILE A CA 1
ATOM 1088 C C . ILE A 1 130 ? -0.505 0.575 1.345 1.00 96.44 130 ILE A C 1
ATOM 1090 O O . ILE A 1 130 ? -1.284 1.433 1.760 1.00 96.44 130 ILE A O 1
ATOM 1094 N N . ILE A 1 131 ? -0.397 -0.629 1.916 1.00 94.25 131 ILE A N 1
ATOM 1095 C CA . ILE A 1 131 ? -1.247 -1.052 3.040 1.00 94.25 131 ILE A CA 1
ATOM 1096 C C . ILE A 1 131 ? -1.010 -0.150 4.259 1.00 94.25 131 ILE A C 1
ATOM 1098 O O . ILE A 1 131 ? -1.966 0.316 4.882 1.00 94.25 131 ILE A O 1
ATOM 1102 N N . GLU A 1 132 ? 0.255 0.147 4.572 1.00 91.56 132 GLU A N 1
ATOM 1103 C CA . GLU A 1 132 ? 0.630 1.050 5.663 1.00 91.56 132 GLU A CA 1
ATOM 1104 C C . GLU A 1 132 ? 0.046 2.453 5.445 1.00 91.56 132 GLU A C 1
ATOM 1106 O O . GLU A 1 132 ? -0.527 3.040 6.367 1.00 91.56 132 GLU A O 1
ATOM 1111 N N . ARG A 1 133 ? 0.128 2.989 4.220 1.00 94.50 133 ARG A N 1
ATOM 1112 C CA . ARG A 1 133 ? -0.408 4.316 3.896 1.00 94.50 133 ARG A CA 1
ATOM 1113 C C . ARG A 1 133 ? -1.914 4.393 4.126 1.00 94.50 133 ARG A C 1
ATOM 1115 O O . ARG A 1 133 ? -2.380 5.379 4.708 1.00 94.50 133 ARG A O 1
ATOM 1122 N N . GLU A 1 134 ? -2.656 3.368 3.716 1.00 95.38 134 GLU A N 1
ATOM 1123 C CA . GLU A 1 134 ? -4.108 3.329 3.888 1.00 95.38 134 GLU A CA 1
ATOM 1124 C C . GLU A 1 134 ? -4.534 3.139 5.341 1.00 95.38 134 GLU A C 1
ATOM 1126 O O . GLU A 1 134 ? -5.471 3.795 5.811 1.00 95.38 134 GLU A O 1
ATOM 1131 N N . LEU A 1 135 ? -3.800 2.325 6.100 1.00 90.50 135 LEU A N 1
ATOM 1132 C CA . LEU A 1 135 ? -3.990 2.233 7.543 1.00 90.50 135 LEU A CA 1
ATOM 1133 C C . LEU A 1 135 ? -3.799 3.595 8.216 1.00 90.50 135 LEU A C 1
ATOM 1135 O O . LEU A 1 135 ? -4.646 4.031 8.995 1.00 90.50 135 LEU A O 1
ATOM 1139 N N . ILE A 1 136 ? -2.717 4.295 7.876 1.00 88.81 136 ILE A N 1
ATOM 1140 C CA . ILE A 1 136 ? -2.413 5.621 8.414 1.00 88.81 136 ILE A CA 1
ATOM 1141 C C . ILE A 1 136 ? -3.548 6.613 8.103 1.00 88.81 136 ILE A C 1
ATOM 1143 O 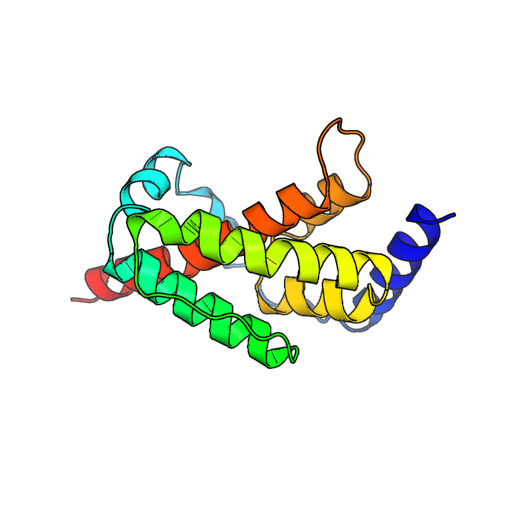O . ILE A 1 136 ? -3.982 7.337 9.001 1.00 88.81 136 ILE A O 1
ATOM 1147 N N . LYS A 1 137 ? -4.087 6.622 6.870 1.00 89.88 137 LYS A N 1
ATOM 1148 C CA . LYS A 1 137 ? -5.244 7.466 6.493 1.00 89.88 137 LYS A CA 1
ATOM 1149 C C . LYS A 1 137 ? -6.445 7.208 7.403 1.00 89.88 137 LYS A C 1
ATOM 1151 O O . LYS A 1 137 ? -7.059 8.158 7.890 1.00 89.88 137 LYS A O 1
ATOM 1156 N N . VAL A 1 138 ? -6.773 5.941 7.647 1.00 90.56 138 VAL A N 1
ATOM 1157 C CA . VAL A 1 138 ? -7.897 5.543 8.510 1.00 90.56 138 VAL A CA 1
ATOM 1158 C C . VAL A 1 138 ? -7.671 5.972 9.958 1.00 90.56 138 VAL A C 1
ATOM 1160 O O . VAL A 1 138 ? -8.540 6.620 10.547 1.00 90.56 138 VAL A O 1
ATOM 1163 N N . VAL A 1 139 ? -6.500 5.664 10.523 1.00 87.31 139 VAL A N 1
ATOM 1164 C CA . VAL A 1 139 ? -6.150 6.006 11.910 1.00 87.31 139 VAL A CA 1
ATOM 1165 C C . VAL A 1 139 ? -6.264 7.512 12.137 1.00 87.31 139 VAL A C 1
ATOM 1167 O O . VAL A 1 139 ? -6.933 7.933 13.083 1.00 87.31 139 VAL A O 1
ATOM 1170 N N . TYR A 1 140 ? -5.696 8.328 11.243 1.00 84.38 140 TYR A N 1
ATOM 1171 C CA . TYR A 1 140 ? -5.789 9.782 11.354 1.00 84.38 140 TYR A CA 1
ATOM 1172 C C . TYR A 1 140 ? -7.233 10.278 11.285 1.00 84.38 140 TYR A C 1
ATOM 1174 O O . TYR A 1 140 ? -7.640 11.067 12.137 1.00 84.38 140 TYR A O 1
ATOM 1182 N N . ARG A 1 141 ? -8.044 9.794 10.334 1.00 85.50 141 ARG A N 1
ATOM 1183 C CA . ARG A 1 141 ? -9.461 10.192 10.253 1.00 85.50 141 ARG A CA 1
ATOM 1184 C C . ARG A 1 141 ? -10.212 9.897 11.547 1.00 85.50 141 ARG A C 1
ATOM 1186 O O . ARG A 1 141 ? -10.996 10.736 11.991 1.00 85.50 141 ARG A O 1
ATOM 1193 N N . LYS A 1 142 ? -9.959 8.746 12.179 1.00 82.19 142 LYS A N 1
ATOM 1194 C CA . LYS A 1 142 ? -10.597 8.392 13.454 1.00 82.19 142 LYS A CA 1
ATOM 1195 C C . LYS A 1 142 ? -10.126 9.266 14.611 1.00 82.19 142 LYS A C 1
ATOM 1197 O O . LYS A 1 142 ? -10.968 9.740 15.368 1.00 82.19 142 LYS A O 1
ATOM 1202 N N . GLN A 1 143 ? -8.822 9.510 14.733 1.00 77.31 143 GLN A N 1
ATOM 1203 C CA . GLN A 1 143 ? -8.275 10.375 15.784 1.00 77.31 143 GLN A CA 1
ATOM 1204 C C . GLN A 1 143 ? -8.842 11.801 15.685 1.00 77.31 143 GLN A C 1
ATOM 1206 O O . GLN A 1 143 ? -9.356 12.328 16.667 1.00 77.31 143 GLN A O 1
ATOM 1211 N N . TRP A 1 144 ? -8.858 12.389 14.486 1.00 70.69 144 TRP A N 1
ATOM 1212 C CA . TRP A 1 144 ? -9.383 13.742 14.268 1.00 70.69 144 TRP A CA 1
ATOM 1213 C C . TRP A 1 144 ? -10.905 13.840 14.441 1.00 70.69 144 TRP A C 1
ATOM 1215 O O . TRP A 1 144 ? -11.402 14.848 14.935 1.00 70.69 144 TRP A O 1
ATOM 1225 N N . SER A 1 145 ? -11.652 12.783 14.108 1.00 68.50 145 SER A N 1
ATOM 1226 C CA . SER A 1 145 ? -13.104 12.735 14.344 1.00 68.50 145 SER A CA 1
ATOM 1227 C C . SER A 1 145 ? -13.465 12.639 15.832 1.00 68.50 145 SER A C 1
ATOM 1229 O O . SER A 1 145 ? -14.558 13.042 16.225 1.00 68.50 145 SER A O 1
ATOM 1231 N N . GLN A 1 146 ? -12.570 12.096 16.664 1.00 58.16 146 GLN A N 1
ATOM 1232 C CA . GLN A 1 146 ? -12.765 11.989 18.114 1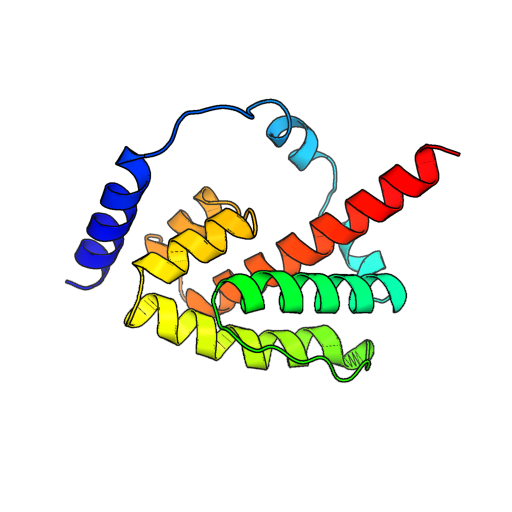.00 58.16 146 GLN A CA 1
ATOM 1233 C C . GLN A 1 146 ? -12.350 13.262 18.859 1.00 58.16 146 GLN A C 1
ATOM 1235 O O . GLN A 1 146 ? -12.982 13.594 19.853 1.00 58.16 146 GLN A O 1
ATOM 1240 N N . SER A 1 147 ? -11.342 13.995 18.374 1.00 54.66 147 SER A N 1
ATOM 1241 C CA . SER A 1 147 ? -10.876 15.252 18.987 1.00 54.66 147 SER A CA 1
ATOM 1242 C C . SER A 1 147 ? -11.745 16.479 18.674 1.00 54.66 147 SER A C 1
ATOM 1244 O O . SER A 1 147 ? -11.517 17.540 19.245 1.00 54.66 147 SER A O 1
ATOM 1246 N N . GLY A 1 148 ? -12.713 16.357 17.761 1.00 48.06 148 GLY A N 1
ATOM 1247 C CA . GLY A 1 148 ? -13.687 17.407 17.433 1.00 48.06 148 GLY A CA 1
ATOM 1248 C C . GLY A 1 148 ? -15.005 17.339 18.219 1.00 48.06 148 GLY A C 1
ATOM 1249 O O . GLY A 1 148 ? -15.954 18.023 17.838 1.00 48.06 148 GLY A O 1
ATOM 1250 N N . LYS A 1 149 ? -15.089 16.496 19.256 1.00 42.03 149 LYS A N 1
ATOM 1251 C CA . LYS A 1 149 ? -16.206 16.416 20.212 1.00 42.03 149 LYS A CA 1
ATOM 1252 C C . LYS A 1 149 ? -15.750 16.901 21.579 1.00 42.03 149 LYS A C 1
ATOM 1254 O O . LYS A 1 149 ? -16.585 17.536 22.255 1.00 42.03 149 LYS A O 1
#